Protein AF-A0A662A5E4-F1 (afdb_monomer)

Sequence (132 aa):
MEDFFKKFIYTGVGWISVTTEKFKKTIDGFISDGKISEPEGKKIVDDFLKNTETKKDEIETQFGSVVDKIIKSFSFATTTEVEALEKKIAELEAIVAKKEVEKKTVTTTKTTATTKPKTAAKPKTTKKTTKK

Mean predicted aligned error: 17.81 Å

Radius of gyration: 37.42 Å; Cα contacts (8 Å, |Δi|>4): 13; chains: 1; bounding box: 59×56×101 Å

pLDDT: mean 71.14, std 22.15, range [26.25, 93.88]

Foldseek 3Di:
DVVVVVVCCVVVVVVVVVVLVVLLVVLVVCCVVVVAPPVRSVVVNVVVVVVCVVCVVVCVVVVVVVVVVVCVVPVDQDPVNVVVVVVVVVVVVVVVVVVVVVVPPPDDDDDDDDDDDDDDDDDDDDDDDDDD

Solvent-accessible surface area (backbone atoms only — not comparable to full-atom values): 8188 Å² total; per-residue (Å²): 111,66,67,57,52,51,49,46,52,66,57,46,54,57,57,53,53,52,50,55,53,51,49,52,53,49,44,54,47,34,34,75,71,66,79,36,53,67,72,55,43,52,47,54,54,49,49,51,52,52,51,47,59,65,42,42,61,56,46,54,55,52,48,51,55,51,52,51,48,49,48,65,71,45,86,58,76,47,71,69,57,50,53,54,48,51,51,50,49,52,53,50,50,54,50,53,58,55,56,60,61,69,73,72,79,83,83,80,90,88,83,90,82,90,86,87,85,89,81,89,88,82,85,82,87,89,88,80,88,81,91,132

Secondary structure (DSSP, 8-state):
-HHHHHHHHHHHHHHHHHHHHHHHHHHHHHHHTTSS-HHHHHHHHHHHHHHHHHHHHHHHHHHHHHHHHHHHHTT---HHHHHHHHHHHHHHHHHHHHHHHGGGSS-S------------------------

Structure (mmCIF, N/CA/C/O backbone):
data_AF-A0A662A5E4-F1
#
_entry.id   AF-A0A662A5E4-F1
#
loop_
_atom_site.group_PDB
_atom_site.id
_atom_site.type_symbol
_atom_site.label_atom_id
_atom_site.label_alt_id
_atom_site.label_comp_id
_atom_site.label_asym_id
_atom_site.label_entity_id
_atom_site.label_seq_id
_atom_site.pdbx_PDB_ins_code
_atom_site.Cartn_x
_atom_site.Cartn_y
_atom_site.Cartn_z
_atom_site.occupancy
_atom_site.B_iso_or_equiv
_atom_site.auth_seq_id
_atom_site.auth_comp_id
_atom_site.auth_asym_id
_atom_site.auth_atom_id
_atom_site.pdbx_PDB_model_num
ATOM 1 N N . MET A 1 1 ? 4.971 -8.136 -19.086 1.00 61.44 1 MET A N 1
ATOM 2 C CA . MET A 1 1 ? 5.001 -8.349 -17.617 1.00 61.44 1 MET A CA 1
ATOM 3 C C . MET A 1 1 ? 3.992 -7.466 -16.894 1.00 61.44 1 MET A C 1
ATOM 5 O O . MET A 1 1 ? 3.311 -7.972 -16.011 1.00 61.44 1 MET A O 1
ATOM 9 N N . GLU A 1 2 ? 3.829 -6.196 -17.285 1.00 69.75 2 GLU A N 1
ATOM 10 C CA . GLU A 1 2 ? 2.830 -5.300 -16.680 1.00 69.75 2 GLU A CA 1
ATOM 11 C C . GLU A 1 2 ? 1.409 -5.871 -16.642 1.00 69.75 2 GLU A C 1
ATOM 13 O O . GLU A 1 2 ? 0.734 -5.725 -15.632 1.00 69.75 2 GLU A O 1
ATOM 18 N N . ASP A 1 3 ? 0.963 -6.573 -17.687 1.00 79.38 3 ASP A N 1
ATOM 19 C CA . ASP A 1 3 ? -0.383 -7.164 -17.707 1.00 79.38 3 ASP A CA 1
ATOM 20 C C . ASP A 1 3 ? -0.587 -8.255 -16.651 1.00 79.38 3 ASP A C 1
ATOM 22 O O . ASP A 1 3 ? -1.694 -8.416 -16.143 1.00 79.38 3 ASP A O 1
ATOM 26 N N . PHE A 1 4 ? 0.468 -8.992 -16.287 1.00 81.62 4 PHE A N 1
ATOM 27 C CA . PHE A 1 4 ? 0.410 -9.981 -15.208 1.00 81.62 4 PHE A CA 1
ATOM 28 C C . PHE A 1 4 ? 0.345 -9.304 -13.842 1.00 81.62 4 PHE A C 1
ATOM 30 O O . PHE A 1 4 ? -0.458 -9.715 -13.012 1.00 81.62 4 PHE A O 1
ATOM 37 N N . PHE A 1 5 ? 1.128 -8.242 -13.628 1.00 80.00 5 PHE A N 1
ATOM 38 C CA . PHE A 1 5 ? 1.061 -7.457 -12.396 1.00 80.00 5 PHE A CA 1
ATOM 39 C C . PHE A 1 5 ? -0.299 -6.765 -12.255 1.00 80.00 5 PHE A C 1
ATOM 41 O O . PHE A 1 5 ? -0.953 -6.911 -11.228 1.00 80.00 5 PHE A O 1
ATOM 48 N N . LYS A 1 6 ? -0.796 -6.112 -13.315 1.00 82.12 6 LYS A N 1
ATOM 49 C CA . LYS A 1 6 ? -2.136 -5.505 -13.353 1.00 82.12 6 LYS A CA 1
ATOM 50 C C . LYS A 1 6 ? -3.212 -6.548 -13.043 1.00 82.12 6 LYS A C 1
ATOM 52 O O . LYS A 1 6 ? -4.022 -6.326 -12.150 1.00 82.12 6 LYS A O 1
ATOM 57 N N . LYS A 1 7 ? -3.188 -7.719 -13.694 1.00 83.81 7 LYS A N 1
ATOM 58 C CA . LYS A 1 7 ? -4.124 -8.822 -13.397 1.00 83.81 7 LYS A CA 1
ATOM 59 C C . LYS A 1 7 ? -3.998 -9.339 -11.966 1.00 83.81 7 LYS A C 1
ATOM 61 O O . LYS A 1 7 ? -5.020 -9.632 -11.352 1.00 83.81 7 LYS A O 1
ATOM 66 N N . PHE A 1 8 ? -2.785 -9.436 -11.428 1.00 85.44 8 PHE A N 1
ATOM 67 C CA . PHE A 1 8 ? -2.553 -9.872 -10.054 1.00 85.44 8 PHE A CA 1
ATOM 68 C C . PHE A 1 8 ? -3.128 -8.877 -9.046 1.00 85.44 8 PHE A C 1
ATOM 70 O O . PHE A 1 8 ? -3.851 -9.292 -8.150 1.00 85.44 8 PHE A O 1
ATOM 77 N N . ILE A 1 9 ? -2.900 -7.573 -9.230 1.00 84.62 9 ILE A N 1
ATOM 78 C CA . ILE A 1 9 ? -3.492 -6.532 -8.381 1.00 84.62 9 ILE A CA 1
ATOM 79 C C . ILE A 1 9 ? -5.021 -6.543 -8.501 1.00 84.62 9 ILE A C 1
ATOM 81 O O . ILE A 1 9 ? -5.702 -6.618 -7.483 1.00 84.62 9 ILE A O 1
ATOM 85 N N . TYR A 1 10 ? -5.578 -6.570 -9.718 1.00 82.88 10 TYR A N 1
ATOM 86 C CA . TYR A 1 10 ? -7.033 -6.641 -9.924 1.00 82.88 10 TYR A CA 1
ATOM 87 C C . TYR A 1 10 ? -7.670 -7.880 -9.278 1.00 82.88 10 TYR A C 1
ATOM 89 O O . TYR A 1 10 ? -8.762 -7.791 -8.723 1.00 82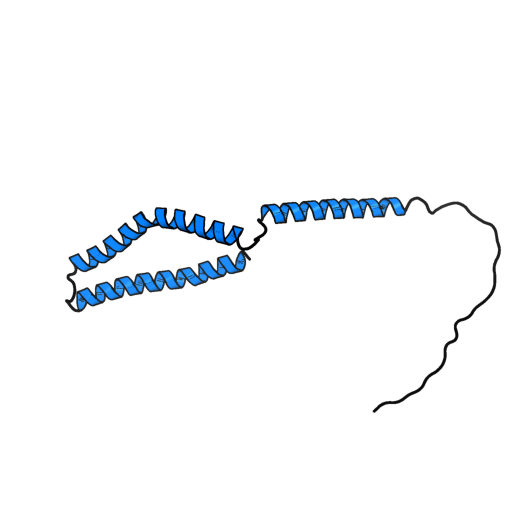.88 10 TYR A O 1
ATOM 97 N N . THR A 1 11 ? -6.980 -9.022 -9.307 1.00 84.50 11 THR A N 1
ATOM 98 C CA . THR A 1 11 ? -7.445 -10.261 -8.662 1.00 84.50 11 THR A CA 1
ATOM 99 C C . THR A 1 11 ? -7.241 -10.216 -7.141 1.00 84.50 11 THR A C 1
ATOM 101 O O . THR A 1 11 ? -8.078 -10.705 -6.385 1.00 84.50 11 THR A O 1
ATOM 104 N N . GLY A 1 12 ? -6.155 -9.596 -6.672 1.00 81.75 12 GLY A N 1
ATOM 105 C CA . GLY A 1 12 ? -5.779 -9.514 -5.261 1.00 81.75 12 GLY A CA 1
ATOM 106 C C . GLY A 1 12 ? -6.639 -8.548 -4.447 1.00 81.75 12 GLY A C 1
ATOM 107 O O . GLY A 1 12 ? -6.962 -8.840 -3.297 1.00 81.75 12 GLY A O 1
ATOM 108 N N . VAL A 1 13 ? -7.086 -7.439 -5.045 1.00 82.38 13 VAL A N 1
ATOM 109 C CA . VAL A 1 13 ? -7.969 -6.463 -4.377 1.00 82.38 13 VAL A CA 1
ATOM 110 C C . VAL A 1 13 ? -9.289 -7.108 -3.937 1.00 82.38 13 VAL A C 1
ATOM 112 O O . VAL A 1 13 ? -9.790 -6.805 -2.853 1.00 82.38 13 VAL A O 1
ATOM 115 N N . GLY A 1 14 ? -9.814 -8.065 -4.712 1.00 79.88 14 GLY A N 1
ATOM 116 C CA . GLY A 1 14 ? -11.018 -8.812 -4.339 1.00 79.88 14 GLY A CA 1
ATOM 117 C C . GLY A 1 14 ? -10.849 -9.627 -3.051 1.00 79.88 14 GLY A C 1
ATOM 118 O O . GLY A 1 14 ? -11.743 -9.652 -2.208 1.00 79.88 14 GLY A O 1
ATOM 119 N N . TRP A 1 15 ? -9.681 -10.240 -2.847 1.00 84.00 15 TRP A N 1
ATOM 120 C CA . TRP A 1 15 ? -9.398 -11.041 -1.651 1.00 84.00 15 TRP A CA 1
ATOM 121 C C . TRP A 1 15 ? -9.224 -10.185 -0.386 1.00 84.00 15 TRP A C 1
ATOM 123 O O . TRP A 1 15 ? -9.686 -10.561 0.696 1.00 84.00 15 TRP A O 1
ATOM 133 N N . ILE A 1 16 ? -8.618 -9.001 -0.523 1.00 84.56 16 ILE A N 1
ATOM 134 C CA . ILE A 1 16 ? -8.442 -8.052 0.587 1.00 84.56 16 ILE A CA 1
ATOM 135 C C . ILE A 1 16 ? -9.805 -7.551 1.075 1.00 84.56 16 ILE A C 1
ATOM 137 O O . ILE A 1 16 ? -10.078 -7.590 2.274 1.00 84.56 16 ILE A O 1
ATOM 141 N N . SER A 1 17 ? -10.691 -7.159 0.153 1.00 80.56 17 SER A N 1
ATOM 142 C CA . SER A 1 17 ? -12.031 -6.671 0.500 1.00 80.56 17 SER A CA 1
ATOM 143 C C . SER A 1 17 ? -12.847 -7.724 1.257 1.00 80.56 17 SER A C 1
ATOM 145 O O . SER A 1 17 ? -13.421 -7.410 2.300 1.00 80.56 17 SER A O 1
ATOM 147 N N . VAL A 1 18 ? -12.823 -8.983 0.800 1.00 85.06 18 VAL A N 1
ATOM 148 C CA . VAL A 1 18 ? -13.492 -10.103 1.486 1.00 85.06 18 VAL A CA 1
ATOM 149 C C . VAL A 1 18 ? -12.932 -10.312 2.893 1.00 85.06 18 VAL A C 1
ATOM 151 O O . VAL A 1 18 ? -13.687 -10.611 3.818 1.00 85.06 18 VAL A O 1
ATOM 154 N N . THR A 1 19 ? -11.624 -10.138 3.083 1.00 88.12 19 THR A N 1
ATOM 155 C CA . THR A 1 19 ? -10.976 -10.303 4.390 1.00 88.12 19 THR A CA 1
ATOM 156 C C . THR A 1 19 ? -11.404 -9.213 5.3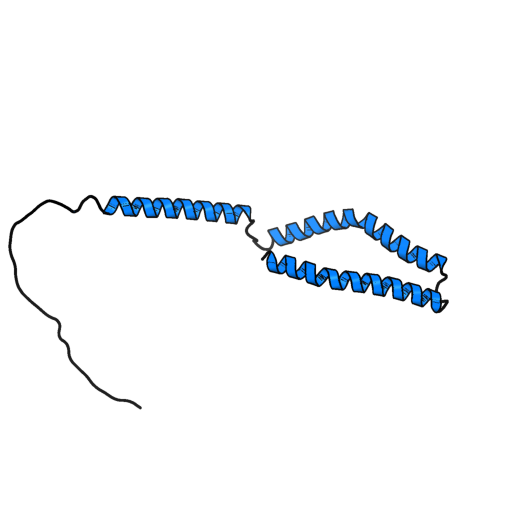69 1.00 88.12 19 THR A C 1
ATOM 158 O O . THR A 1 19 ? -11.772 -9.527 6.500 1.00 88.12 19 THR A O 1
ATOM 161 N N . THR A 1 20 ? -11.434 -7.945 4.946 1.00 85.38 20 THR A N 1
ATOM 162 C CA . THR A 1 20 ? -11.905 -6.834 5.791 1.00 85.38 20 THR A CA 1
ATOM 163 C C . THR A 1 20 ? -13.378 -6.992 6.167 1.00 85.38 20 THR A C 1
ATOM 165 O O . THR A 1 20 ? -13.758 -6.770 7.317 1.00 85.38 20 THR A O 1
ATOM 168 N N . GLU A 1 21 ? -14.210 -7.417 5.218 1.00 86.00 21 GLU A N 1
ATOM 169 C CA . GLU A 1 21 ? -15.637 -7.636 5.447 1.00 86.00 21 GLU A CA 1
ATOM 170 C C . GLU A 1 21 ? -15.880 -8.823 6.392 1.00 86.00 21 GLU A C 1
ATOM 172 O O . GLU A 1 21 ? -16.647 -8.713 7.350 1.00 86.00 21 GLU A O 1
ATOM 177 N N . LYS A 1 22 ? -15.154 -9.935 6.205 1.00 91.94 22 LYS A N 1
ATOM 178 C CA . LYS A 1 22 ? -15.150 -11.074 7.138 1.00 91.94 22 LYS A CA 1
ATOM 179 C C . LYS A 1 22 ? -14.667 -10.678 8.529 1.00 91.94 22 LYS A C 1
ATOM 181 O O . LYS A 1 22 ? -15.247 -11.138 9.509 1.00 91.94 22 LYS A O 1
ATOM 186 N N . PHE A 1 23 ? -13.638 -9.841 8.624 1.00 90.69 23 PHE A N 1
ATOM 187 C CA . PHE A 1 23 ? -13.095 -9.377 9.896 1.00 90.69 23 PHE A CA 1
ATOM 188 C C . PHE A 1 23 ? -14.135 -8.579 10.686 1.00 90.69 23 PHE A C 1
ATOM 190 O O . PHE A 1 23 ? -14.457 -8.962 11.809 1.00 90.69 23 PHE A O 1
ATOM 197 N N . LYS A 1 24 ? -14.744 -7.551 10.073 1.00 89.44 24 LYS A N 1
ATOM 198 C CA . LYS A 1 24 ? -15.828 -6.784 10.712 1.00 89.44 24 LYS A CA 1
ATOM 199 C C . LYS A 1 24 ? -16.975 -7.688 11.148 1.00 89.44 24 LYS A C 1
ATOM 201 O O . LYS A 1 24 ? -17.367 -7.662 12.306 1.00 89.44 24 LYS A O 1
ATOM 206 N N . LYS A 1 25 ? -17.426 -8.575 10.259 1.00 92.31 25 LYS A N 1
ATOM 207 C CA . LYS A 1 25 ? -18.529 -9.505 10.535 1.00 92.31 25 LYS A CA 1
ATOM 208 C C . LYS A 1 25 ? -18.222 -10.489 11.670 1.00 92.31 25 LYS A C 1
ATOM 210 O O . LYS A 1 25 ? -19.133 -10.918 12.368 1.00 92.31 25 LYS A O 1
ATOM 215 N N . THR A 1 26 ? -16.953 -10.847 11.858 1.00 93.25 26 THR A N 1
ATOM 216 C CA . THR A 1 26 ? -16.509 -11.698 12.974 1.00 93.25 26 THR A CA 1
ATOM 217 C C . THR A 1 26 ? -16.561 -10.938 14.296 1.00 93.25 26 THR A C 1
ATOM 219 O O . THR A 1 26 ? -17.059 -11.476 15.281 1.00 93.25 26 THR A O 1
ATOM 222 N N . ILE A 1 27 ? -16.108 -9.679 14.311 1.00 93.25 27 ILE A N 1
ATOM 223 C CA . ILE A 1 27 ? -16.206 -8.810 15.492 1.00 93.25 27 ILE A CA 1
ATOM 224 C C . ILE A 1 27 ? -17.674 -8.547 15.848 1.00 93.25 27 ILE A C 1
ATOM 226 O O . ILE A 1 27 ? -18.054 -8.734 16.999 1.00 93.25 27 ILE A O 1
ATOM 230 N N . ASP A 1 28 ? -18.516 -8.220 14.867 1.00 91.50 28 ASP A N 1
ATOM 231 C CA . ASP A 1 28 ? -19.959 -8.030 15.070 1.00 91.50 28 ASP A CA 1
ATOM 232 C C . ASP A 1 28 ? -20.641 -9.308 15.587 1.00 91.50 28 ASP A C 1
ATOM 234 O O . ASP A 1 28 ? -21.538 -9.256 16.433 1.00 91.50 28 ASP A O 1
ATOM 238 N N . GLY A 1 29 ? -20.178 -10.475 15.126 1.00 93.25 29 GLY A N 1
ATOM 239 C CA . GLY A 1 29 ? -20.594 -11.773 15.651 1.00 93.25 29 GLY A CA 1
ATOM 240 C C . GLY A 1 29 ? -20.214 -11.958 17.121 1.00 93.25 29 GLY A C 1
ATOM 241 O O . GLY A 1 29 ? -21.038 -12.401 17.912 1.00 93.25 29 GLY A O 1
ATOM 242 N N . PHE A 1 30 ? -19.006 -11.560 17.526 1.00 93.56 30 PHE A N 1
ATOM 243 C CA . PHE A 1 30 ? -18.586 -11.617 18.932 1.00 93.56 30 PHE A CA 1
ATOM 244 C C . PHE A 1 30 ? -19.351 -10.64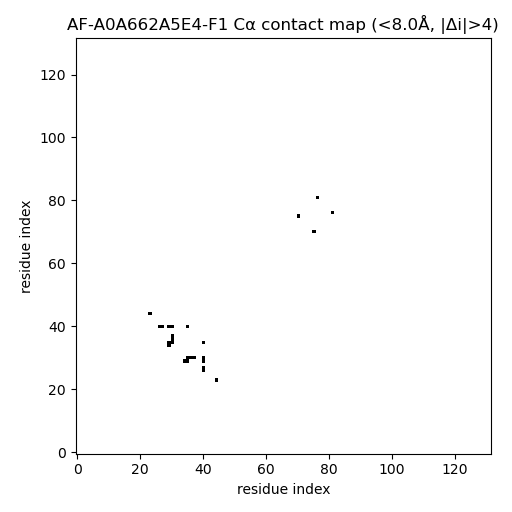3 19.830 1.00 93.56 30 PHE A C 1
ATOM 246 O O . PHE A 1 30 ? -19.583 -10.968 20.996 1.00 93.56 30 PHE A O 1
ATOM 253 N N . ILE A 1 31 ? -19.777 -9.498 19.292 1.00 92.25 31 ILE A N 1
ATOM 254 C CA . ILE A 1 31 ? -20.682 -8.576 19.986 1.00 92.25 31 ILE A CA 1
ATOM 255 C C . ILE A 1 31 ? -22.052 -9.233 20.192 1.00 92.25 31 ILE A C 1
ATOM 257 O O . ILE A 1 31 ? -22.566 -9.255 21.307 1.00 92.25 31 ILE A O 1
ATOM 261 N N . SER A 1 32 ? -22.622 -9.815 19.132 1.00 91.31 32 SER A N 1
ATOM 262 C CA . SER A 1 32 ? -23.942 -10.467 19.184 1.00 91.31 32 SER A CA 1
ATOM 263 C C . SER A 1 32 ? -23.962 -11.690 20.104 1.00 91.31 32 SER A C 1
ATOM 265 O O . SER A 1 32 ? -24.936 -11.912 20.817 1.00 91.31 32 SER A O 1
ATOM 267 N N . ASP A 1 33 ? -22.868 -12.453 20.130 1.00 93.69 33 ASP A N 1
ATOM 268 C CA . ASP A 1 33 ? -22.668 -13.593 21.030 1.00 93.69 33 ASP A CA 1
ATOM 269 C C . ASP A 1 33 ? -22.462 -13.166 22.502 1.00 93.69 33 ASP A C 1
ATOM 271 O O . ASP A 1 33 ? -22.328 -14.023 23.376 1.00 93.69 33 ASP A O 1
ATOM 275 N N . GLY A 1 34 ? -22.366 -11.861 22.788 1.00 89.38 34 GLY A N 1
ATOM 276 C CA . GLY A 1 34 ? -22.095 -11.319 24.123 1.00 89.38 34 GLY A CA 1
ATOM 277 C C . GLY A 1 34 ? -20.671 -11.571 24.629 1.00 89.38 34 GLY A C 1
ATOM 278 O O . GLY A 1 34 ? -20.397 -11.369 25.810 1.00 89.38 34 GLY A O 1
ATOM 279 N N . LYS A 1 35 ? -19.754 -12.017 23.758 1.00 90.06 35 LYS A N 1
ATOM 280 C CA . LYS A 1 35 ? -18.342 -12.270 24.101 1.00 90.06 35 LYS A CA 1
ATOM 281 C C . LYS A 1 35 ? -17.539 -10.981 24.240 1.00 90.06 35 LYS A C 1
ATOM 283 O O . LYS A 1 35 ? -16.527 -10.973 24.931 1.00 90.06 35 LYS A O 1
ATOM 288 N N . ILE A 1 36 ? -17.963 -9.926 23.549 1.00 90.94 36 ILE A N 1
ATOM 289 C CA . ILE A 1 36 ? -17.345 -8.599 23.549 1.00 90.94 36 ILE A CA 1
ATOM 290 C C . ILE A 1 36 ? -18.475 -7.569 23.623 1.00 90.94 36 ILE A C 1
ATOM 292 O O . ILE A 1 36 ? -19.550 -7.789 23.072 1.00 90.94 36 ILE A O 1
ATOM 296 N N . SER A 1 37 ? -18.262 -6.440 24.297 1.00 90.19 37 SER A N 1
ATOM 297 C CA . SER A 1 37 ? -19.263 -5.364 24.303 1.00 90.19 37 SER A CA 1
ATOM 298 C C . SER A 1 37 ? -19.226 -4.538 23.004 1.00 90.19 37 SER A C 1
ATOM 300 O O . SER A 1 37 ? -18.171 -4.381 22.390 1.00 90.19 37 SER A O 1
ATOM 302 N N . GLU A 1 38 ? -20.355 -3.948 22.591 1.00 89.81 38 GLU A N 1
ATOM 303 C CA . GLU A 1 38 ? -20.412 -3.012 21.448 1.00 89.81 38 GLU A CA 1
ATOM 304 C C . GLU A 1 38 ? -19.295 -1.946 21.422 1.00 89.81 38 GLU A C 1
ATOM 306 O O . GLU A 1 38 ? -18.649 -1.788 20.378 1.00 89.81 38 GLU A O 1
ATOM 311 N N . PRO A 1 39 ? -19.024 -1.207 22.521 1.00 92.06 39 PRO A N 1
ATOM 312 C CA . PRO A 1 39 ? -17.978 -0.187 22.510 1.00 92.06 39 PRO A CA 1
ATOM 313 C C . PRO A 1 39 ? -16.581 -0.786 22.330 1.00 92.06 39 PRO A C 1
ATOM 315 O O . PRO A 1 39 ? -15.720 -0.165 21.713 1.00 92.06 39 PRO A O 1
ATOM 318 N N . GLU A 1 40 ? -16.353 -1.993 22.834 1.00 90.25 40 GLU A N 1
ATOM 319 C CA . GLU A 1 40 ? -15.067 -2.678 22.770 1.00 90.25 40 GLU A CA 1
ATOM 320 C C . GLU A 1 40 ? -14.806 -3.252 21.370 1.00 90.25 40 GLU A C 1
ATOM 322 O O . GLU A 1 40 ? -13.721 -3.070 20.823 1.00 90.25 40 GLU A O 1
ATOM 327 N N . GLY A 1 41 ? -15.828 -3.818 20.720 1.00 90.56 41 GLY A N 1
ATOM 328 C CA . GLY A 1 41 ? -15.737 -4.261 19.328 1.00 90.56 41 GLY A CA 1
ATOM 329 C C . GLY A 1 41 ? -15.494 -3.107 18.349 1.00 90.56 41 GLY A C 1
ATOM 330 O O . GLY A 1 41 ? -14.622 -3.211 17.483 1.00 90.56 41 GLY A O 1
ATOM 331 N N . LYS A 1 42 ? -16.174 -1.962 18.531 1.00 90.62 42 LYS A N 1
ATOM 332 C CA . LYS A 1 42 ? -15.870 -0.740 17.760 1.00 90.62 42 LYS A CA 1
ATOM 333 C C . LYS A 1 42 ? -14.429 -0.287 17.957 1.00 90.62 42 LYS A C 1
ATOM 335 O O . LYS A 1 42 ? -13.759 0.041 16.982 1.00 90.62 42 LYS A O 1
ATOM 340 N N . LYS A 1 43 ? -13.940 -0.319 19.197 1.00 93.88 43 LYS A N 1
ATOM 341 C CA . LYS A 1 43 ? -12.569 0.074 19.526 1.00 93.88 43 LYS A CA 1
ATOM 342 C C . LYS A 1 43 ? -11.533 -0.823 18.847 1.00 93.88 43 LYS A C 1
ATOM 344 O O . LYS A 1 43 ? -10.563 -0.305 18.317 1.00 93.88 43 LYS A O 1
ATOM 349 N N . ILE A 1 44 ? -11.772 -2.135 18.773 1.00 93.25 44 ILE A N 1
ATOM 350 C CA . ILE A 1 44 ? -10.893 -3.080 18.058 1.00 93.25 44 ILE A CA 1
ATOM 351 C C . ILE A 1 44 ? -10.806 -2.741 16.565 1.00 93.25 44 ILE A C 1
ATOM 353 O O . ILE A 1 44 ? -9.717 -2.740 15.991 1.00 93.25 44 ILE A O 1
ATOM 357 N N . VAL A 1 45 ? -11.942 -2.451 15.924 1.00 90.69 45 VAL A N 1
ATOM 358 C CA . VAL A 1 45 ? -11.969 -2.075 14.501 1.00 90.69 45 VAL A CA 1
ATOM 359 C C . VAL A 1 45 ? -11.260 -0.739 14.277 1.00 90.69 45 VAL A C 1
ATOM 361 O O . VAL A 1 45 ? -10.455 -0.628 13.352 1.00 90.69 45 VAL A O 1
ATOM 364 N N . ASP A 1 46 ? -11.518 0.252 15.128 1.00 91.06 46 ASP A N 1
ATOM 365 C CA . ASP A 1 46 ? -10.881 1.568 15.047 1.00 91.06 46 ASP A CA 1
ATOM 366 C C . ASP A 1 46 ? -9.370 1.492 15.293 1.00 91.06 46 ASP A C 1
ATOM 368 O O . ASP A 1 46 ? -8.596 2.106 14.558 1.00 91.06 46 ASP A O 1
ATOM 372 N N . ASP A 1 47 ? -8.931 0.708 16.278 1.00 91.38 47 ASP A N 1
ATOM 373 C CA . ASP A 1 47 ? -7.514 0.492 16.561 1.00 91.38 47 ASP A CA 1
ATOM 374 C C . ASP A 1 47 ? -6.836 -0.243 15.404 1.00 91.38 47 ASP A C 1
ATOM 376 O O . ASP A 1 47 ? -5.707 0.089 15.050 1.00 91.38 47 ASP A O 1
ATOM 380 N N . PHE A 1 48 ? -7.508 -1.201 14.760 1.00 89.81 48 PHE A N 1
ATOM 381 C CA . PHE A 1 48 ? -6.979 -1.852 13.561 1.00 89.81 48 PHE A CA 1
ATOM 382 C C . PHE A 1 48 ? -6.792 -0.856 12.408 1.00 89.81 48 PHE A C 1
ATOM 384 O O . PHE A 1 48 ? -5.737 -0.848 11.770 1.00 89.81 48 PHE A O 1
ATOM 391 N N . LEU A 1 49 ? -7.774 0.017 12.163 1.00 87.44 49 LEU A N 1
ATOM 392 C CA . LEU A 1 49 ? -7.690 1.049 11.125 1.00 87.44 49 LEU A CA 1
ATOM 393 C C . LE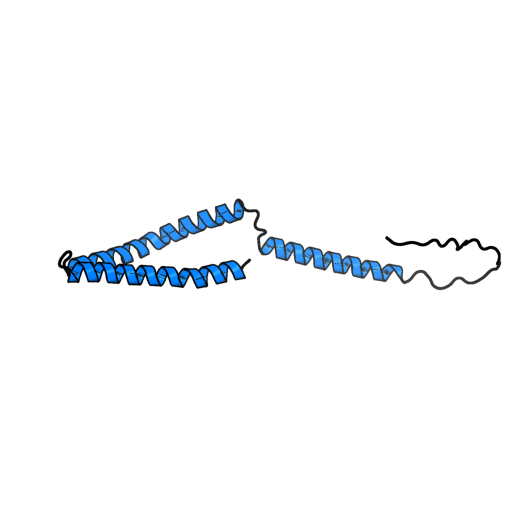U A 1 49 ? -6.577 2.061 11.420 1.00 87.44 49 LEU A C 1
ATOM 395 O O . LEU A 1 49 ? -5.732 2.301 10.560 1.00 87.44 49 LEU A O 1
ATOM 399 N N . LYS A 1 50 ? -6.508 2.583 12.650 1.00 89.81 50 LYS A N 1
ATOM 400 C CA . LYS A 1 50 ? -5.463 3.529 13.071 1.00 89.81 50 LYS A CA 1
ATOM 401 C C . LYS A 1 50 ? -4.065 2.927 13.027 1.00 89.81 50 LYS A C 1
ATOM 403 O O . LYS A 1 50 ? -3.139 3.578 12.546 1.00 89.81 50 LYS A O 1
ATOM 408 N N . ASN A 1 51 ? -3.901 1.694 13.512 1.00 88.75 51 ASN A N 1
ATOM 409 C CA . ASN A 1 51 ? -2.623 0.986 13.434 1.00 88.75 51 ASN A CA 1
ATOM 410 C C . ASN A 1 51 ? -2.225 0.723 11.981 1.00 88.75 51 ASN A C 1
ATOM 412 O O . ASN A 1 51 ? -1.045 0.780 11.658 1.00 88.75 51 ASN A O 1
ATOM 416 N N . THR A 1 52 ? -3.189 0.456 11.097 1.00 88.12 52 THR A N 1
ATOM 417 C CA . THR A 1 52 ? -2.917 0.284 9.666 1.00 88.12 52 THR A CA 1
ATOM 418 C C . THR A 1 52 ? -2.468 1.594 9.026 1.00 88.12 52 THR A C 1
ATOM 420 O O . THR A 1 52 ? -1.490 1.579 8.290 1.00 88.12 52 THR A O 1
ATOM 423 N N . GLU A 1 53 ? -3.116 2.725 9.326 1.00 84.25 53 GLU A N 1
ATOM 424 C CA . GLU A 1 53 ? -2.692 4.041 8.825 1.00 84.25 53 GLU A CA 1
ATOM 425 C C . GLU A 1 53 ? -1.290 4.419 9.306 1.00 84.25 53 GLU A C 1
ATOM 427 O O . GLU A 1 53 ? -0.453 4.806 8.498 1.00 84.25 53 GLU A O 1
ATOM 432 N N . THR A 1 54 ? -0.992 4.246 10.595 1.00 86.94 54 THR A N 1
ATOM 433 C CA . THR A 1 54 ? 0.350 4.542 11.134 1.00 86.94 54 THR A CA 1
ATOM 434 C C . THR A 1 54 ? 1.418 3.599 10.594 1.00 86.94 54 THR A C 1
ATOM 436 O O . THR A 1 54 ? 2.539 4.023 10.326 1.00 86.94 54 THR A O 1
ATOM 439 N N . LYS A 1 55 ? 1.086 2.320 10.394 1.00 86.75 55 LYS A N 1
ATOM 440 C CA . LYS A 1 55 ? 2.005 1.352 9.787 1.00 86.75 55 LYS A CA 1
ATOM 441 C C . LYS A 1 55 ? 2.089 1.474 8.277 1.00 86.75 55 LYS A C 1
ATOM 443 O O . LYS A 1 55 ? 2.994 0.884 7.704 1.00 86.75 55 LYS A O 1
ATOM 448 N N . LYS A 1 56 ? 1.197 2.219 7.623 1.00 86.94 56 LYS A N 1
ATOM 449 C CA . LYS A 1 56 ? 1.204 2.381 6.169 1.00 86.94 56 LYS A CA 1
ATOM 450 C C . LYS A 1 56 ? 2.536 2.950 5.693 1.00 86.94 56 LYS A C 1
ATOM 452 O O . LYS A 1 56 ? 3.128 2.360 4.801 1.00 86.94 56 LYS A O 1
ATOM 457 N N . ASP A 1 57 ? 3.030 4.015 6.320 1.00 85.81 57 ASP A N 1
ATOM 458 C CA . ASP A 1 57 ? 4.295 4.657 5.928 1.00 85.81 57 ASP A CA 1
ATOM 459 C C . ASP A 1 57 ? 5.506 3.734 6.157 1.00 85.81 57 ASP A C 1
ATOM 461 O O . ASP A 1 57 ? 6.430 3.657 5.340 1.00 85.81 57 ASP A O 1
ATOM 465 N N . GLU A 1 58 ? 5.486 2.974 7.255 1.00 86.06 58 GLU A N 1
ATOM 466 C CA . GLU A 1 58 ? 6.514 1.980 7.573 1.00 86.06 58 GLU A CA 1
ATOM 467 C C . GLU A 1 58 ? 6.486 0.814 6.570 1.00 86.06 58 GLU A C 1
ATOM 469 O O . GLU A 1 58 ? 7.529 0.397 6.061 1.00 86.06 58 GLU A O 1
ATOM 474 N N . ILE A 1 59 ? 5.286 0.338 6.225 1.00 86.06 59 ILE A N 1
ATOM 475 C CA . ILE A 1 59 ? 5.057 -0.678 5.198 1.00 86.06 59 ILE A CA 1
ATOM 476 C C . ILE A 1 59 ? 5.503 -0.150 3.841 1.00 86.06 59 ILE A C 1
ATOM 478 O O . ILE A 1 59 ? 6.198 -0.871 3.150 1.00 86.06 59 ILE A O 1
ATOM 482 N N . GLU A 1 60 ? 5.168 1.077 3.451 1.00 86.12 60 GLU A N 1
ATOM 483 C CA . GLU A 1 60 ? 5.536 1.656 2.154 1.00 86.12 60 GLU A CA 1
ATOM 484 C C . GLU A 1 60 ? 7.064 1.740 2.007 1.00 86.12 60 GLU A C 1
ATOM 486 O O . GLU A 1 60 ? 7.624 1.316 0.993 1.00 86.12 60 GLU A O 1
ATOM 491 N N . THR A 1 61 ? 7.756 2.140 3.078 1.00 88.31 61 THR A N 1
ATOM 492 C CA . THR A 1 61 ? 9.225 2.173 3.137 1.00 88.31 61 THR A CA 1
ATOM 493 C C . THR A 1 61 ? 9.841 0.772 3.043 1.00 88.31 61 THR A C 1
ATOM 495 O O . THR A 1 61 ? 10.757 0.531 2.248 1.00 88.31 61 THR A O 1
ATOM 498 N N . GLN A 1 62 ? 9.349 -0.186 3.837 1.00 88.31 62 GLN A N 1
ATOM 499 C CA . GLN A 1 62 ? 9.848 -1.565 3.806 1.00 88.31 62 GLN A CA 1
ATOM 500 C C . GLN A 1 62 ? 9.524 -2.259 2.482 1.00 88.31 62 GLN A C 1
ATOM 502 O O . GLN A 1 62 ? 10.362 -2.972 1.931 1.00 88.31 62 GLN A O 1
ATOM 507 N N . PHE A 1 63 ? 8.333 -2.018 1.946 1.00 88.00 63 PHE A N 1
ATOM 508 C CA . PHE A 1 63 ? 7.857 -2.571 0.691 1.00 88.00 63 PHE A CA 1
ATOM 509 C C . PHE A 1 63 ? 8.700 -2.065 -0.475 1.00 88.00 63 PHE A C 1
ATOM 511 O O . PHE A 1 63 ? 9.154 -2.882 -1.272 1.00 88.00 63 PHE A O 1
ATOM 518 N N . GLY A 1 64 ? 9.018 -0.766 -0.519 1.00 86.81 64 GLY A N 1
ATOM 519 C CA . GLY A 1 64 ? 9.962 -0.207 -1.489 1.00 86.81 64 GLY A CA 1
ATOM 520 C C . GLY A 1 64 ? 11.322 -0.909 -1.442 1.00 86.81 64 GLY A C 1
ATOM 521 O O . GLY A 1 64 ? 11.816 -1.369 -2.467 1.00 86.81 64 GLY A O 1
ATOM 522 N N . SER A 1 65 ? 11.887 -1.108 -0.245 1.00 86.00 65 SER A N 1
ATOM 523 C CA . SER A 1 65 ? 13.169 -1.813 -0.086 1.00 86.00 65 SER A CA 1
ATOM 524 C C . SER A 1 65 ? 13.120 -3.276 -0.543 1.00 86.00 65 SER A C 1
ATOM 526 O O . SER A 1 65 ? 14.075 -3.773 -1.145 1.00 86.00 65 SER A O 1
ATOM 528 N N . VAL A 1 66 ? 12.026 -3.989 -0.259 1.00 86.19 66 VAL A N 1
ATOM 529 C CA . VAL A 1 66 ? 11.848 -5.383 -0.691 1.00 86.19 66 VAL A CA 1
ATOM 530 C C . VAL A 1 66 ? 11.695 -5.459 -2.206 1.00 86.19 66 VAL A C 1
ATOM 532 O O . VAL A 1 66 ? 12.365 -6.276 -2.835 1.00 86.19 66 VAL A O 1
ATOM 535 N N . VAL A 1 67 ? 10.872 -4.594 -2.797 1.00 84.75 67 VAL A N 1
ATOM 536 C CA . VAL A 1 67 ? 10.683 -4.524 -4.249 1.00 84.75 67 VAL A CA 1
ATOM 537 C C . VAL A 1 67 ? 12.006 -4.195 -4.941 1.00 84.75 67 VAL A C 1
ATOM 539 O O . VAL A 1 67 ? 12.400 -4.921 -5.850 1.00 84.75 67 VAL A O 1
ATOM 542 N N . ASP A 1 68 ? 12.760 -3.212 -4.447 1.00 82.12 68 ASP A N 1
ATOM 543 C CA . ASP A 1 68 ? 14.091 -2.876 -4.964 1.00 82.12 68 ASP A CA 1
ATOM 544 C C . ASP A 1 68 ? 15.071 -4.049 -4.874 1.00 82.12 68 ASP A C 1
ATOM 546 O O . ASP A 1 68 ? 15.840 -4.299 -5.803 1.00 82.12 68 ASP A O 1
ATOM 550 N N . LYS A 1 69 ? 15.065 -4.798 -3.763 1.00 84.00 69 LYS A N 1
ATOM 551 C CA . LYS A 1 69 ? 15.898 -6.001 -3.618 1.00 84.00 69 LYS A CA 1
ATOM 552 C C . LYS A 1 69 ? 15.504 -7.077 -4.617 1.00 84.00 69 LYS A C 1
ATOM 554 O O . LYS A 1 69 ? 16.393 -7.720 -5.168 1.00 84.00 69 LYS A O 1
ATOM 559 N N . ILE A 1 70 ? 14.212 -7.274 -4.862 1.00 81.69 70 ILE A N 1
ATOM 560 C CA . ILE A 1 70 ? 13.722 -8.242 -5.847 1.00 81.69 70 ILE A CA 1
ATOM 561 C C . ILE A 1 70 ? 14.140 -7.812 -7.257 1.00 81.69 70 ILE A C 1
ATOM 563 O O . ILE A 1 70 ? 14.698 -8.634 -7.975 1.00 81.69 70 ILE A O 1
ATOM 567 N N . ILE A 1 71 ? 13.962 -6.537 -7.618 1.00 77.25 71 ILE A N 1
ATOM 568 C CA . ILE A 1 71 ? 14.367 -5.970 -8.919 1.00 77.25 71 ILE A CA 1
ATOM 569 C C . ILE A 1 71 ? 15.889 -6.011 -9.115 1.00 77.25 71 ILE A C 1
ATOM 571 O O . ILE A 1 71 ? 16.362 -6.135 -10.237 1.00 77.25 71 ILE A O 1
ATOM 575 N N . LYS A 1 72 ? 16.683 -5.912 -8.044 1.00 75.00 72 LYS A N 1
ATOM 576 C CA . LYS A 1 72 ? 18.144 -6.073 -8.122 1.00 75.00 72 LYS A CA 1
ATOM 577 C C . LYS A 1 72 ? 18.577 -7.538 -8.194 1.00 75.00 72 LYS A C 1
ATOM 579 O O . LYS A 1 72 ? 19.581 -7.838 -8.831 1.00 75.00 72 LYS A O 1
ATOM 584 N N . SER A 1 73 ? 17.861 -8.437 -7.515 1.00 73.62 73 SER A N 1
ATOM 585 C CA . SER A 1 73 ? 18.226 -9.860 -7.413 1.00 73.62 73 SER A CA 1
ATOM 586 C C . SER A 1 73 ? 17.775 -10.670 -8.626 1.00 73.62 73 SER A C 1
ATOM 588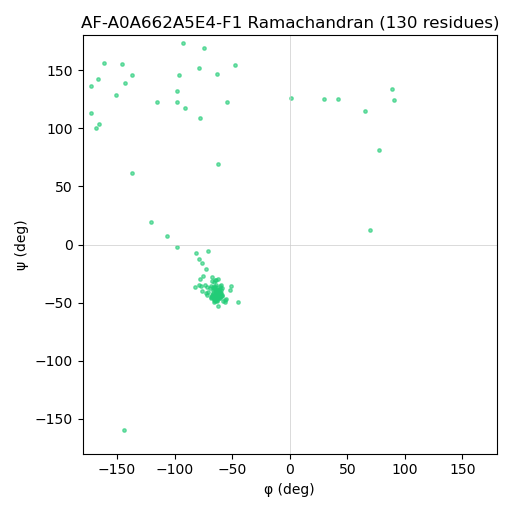 O O . SER A 1 73 ? 18.476 -11.574 -9.068 1.00 73.62 73 SER A O 1
ATOM 590 N N . PHE A 1 74 ? 16.614 -10.343 -9.183 1.00 65.56 74 PHE A N 1
ATOM 591 C CA . PHE A 1 74 ? 16.222 -10.765 -10.517 1.00 65.56 74 PHE A CA 1
ATOM 592 C C . PHE A 1 74 ? 16.694 -9.674 -11.460 1.00 65.56 74 PHE A C 1
ATOM 594 O O . PHE A 1 74 ? 16.205 -8.570 -11.315 1.00 65.56 74 PHE A O 1
ATOM 601 N N . SER A 1 75 ? 17.609 -9.942 -12.398 1.00 61.69 75 SER A N 1
ATOM 602 C CA . SER A 1 75 ? 18.052 -8.971 -13.418 1.00 61.69 75 SER A CA 1
ATOM 603 C C . SER A 1 75 ? 16.900 -8.550 -14.341 1.00 61.69 75 SER A C 1
ATOM 605 O O . SER A 1 75 ? 16.829 -8.937 -15.506 1.00 61.69 75 SER A O 1
ATOM 607 N N . PHE A 1 76 ? 15.950 -7.797 -13.803 1.00 63.75 76 PHE A N 1
ATOM 608 C CA . PHE A 1 76 ? 14.838 -7.232 -14.525 1.00 63.75 76 PHE A CA 1
ATOM 609 C C . PHE A 1 76 ? 15.405 -6.031 -15.267 1.00 63.75 76 PHE A C 1
ATOM 611 O O . PHE A 1 76 ? 15.795 -5.049 -14.638 1.00 63.75 76 PHE A O 1
ATOM 618 N N . ALA A 1 77 ? 15.516 -6.140 -16.592 1.00 62.78 77 ALA A N 1
ATOM 619 C CA . ALA A 1 77 ? 15.915 -5.008 -17.413 1.00 62.78 77 ALA A CA 1
ATOM 620 C C . ALA A 1 77 ? 14.962 -3.853 -17.101 1.00 62.78 77 ALA A C 1
ATOM 622 O O . ALA A 1 77 ? 13.737 -4.004 -17.184 1.00 62.78 77 ALA A O 1
ATOM 623 N N . THR A 1 78 ? 15.524 -2.725 -16.680 1.00 68.19 78 THR A N 1
AT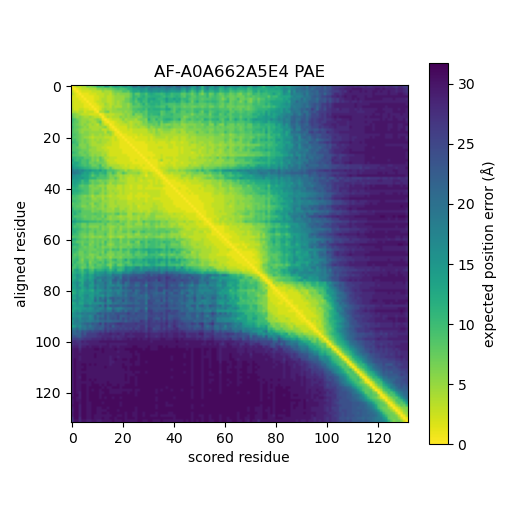OM 624 C CA . THR A 1 78 ? 14.714 -1.532 -16.445 1.00 68.19 78 THR A CA 1
ATOM 625 C C . THR A 1 78 ? 14.102 -1.096 -17.773 1.00 68.19 78 THR A C 1
ATOM 627 O O . THR A 1 78 ? 14.709 -1.273 -18.832 1.00 68.19 78 THR A O 1
ATOM 630 N N . THR A 1 79 ? 12.892 -0.536 -17.751 1.00 67.31 79 THR A N 1
ATOM 631 C CA . THR A 1 79 ? 12.236 -0.012 -18.964 1.00 67.31 79 THR A CA 1
ATOM 632 C C . THR A 1 79 ? 13.155 0.941 -19.728 1.00 67.31 79 THR A C 1
ATOM 634 O O . THR A 1 79 ? 13.234 0.876 -20.949 1.00 67.31 79 THR A O 1
ATOM 637 N N . THR A 1 80 ? 13.961 1.720 -19.010 1.00 67.19 80 THR A N 1
ATOM 638 C CA . THR A 1 80 ? 14.997 2.602 -19.555 1.00 67.19 80 THR A CA 1
ATOM 639 C C . THR A 1 80 ? 16.101 1.867 -20.320 1.00 67.19 80 THR A C 1
ATOM 641 O O . THR A 1 80 ? 16.542 2.335 -21.368 1.00 67.19 80 THR A O 1
ATOM 644 N N . GLU A 1 81 ? 16.575 0.724 -19.819 1.00 67.25 81 GLU A N 1
ATOM 645 C CA . GLU A 1 81 ? 17.578 -0.091 -20.518 1.00 67.25 81 GLU A CA 1
ATOM 646 C C . GLU A 1 81 ? 16.996 -0.742 -21.773 1.00 67.25 81 GLU A C 1
ATOM 648 O O . GLU A 1 81 ? 17.682 -0.810 -22.794 1.00 67.25 81 GLU A O 1
ATOM 653 N N . VAL A 1 82 ? 15.731 -1.170 -21.721 1.00 75.94 82 VAL A N 1
ATOM 654 C CA . VAL A 1 82 ? 15.016 -1.736 -22.874 1.00 75.94 82 VAL A CA 1
ATOM 655 C C . VAL A 1 82 ? 14.812 -0.678 -23.959 1.00 75.94 82 VAL A C 1
ATOM 657 O O . VAL A 1 82 ? 15.176 -0.921 -25.105 1.00 75.94 82 VAL A O 1
ATOM 660 N N . GLU A 1 83 ? 14.345 0.522 -23.612 1.00 75.19 83 GLU A N 1
ATOM 661 C CA . GLU A 1 83 ? 14.190 1.633 -24.563 1.00 75.19 83 GLU A CA 1
ATOM 662 C C . GLU A 1 83 ? 15.534 2.070 -25.172 1.00 75.19 83 GLU A C 1
ATOM 664 O O . GLU A 1 83 ? 15.637 2.347 -26.370 1.00 75.19 83 GLU A O 1
ATOM 669 N N . ALA A 1 84 ? 16.606 2.095 -24.372 1.00 80.56 84 ALA A N 1
ATOM 670 C CA . ALA A 1 84 ? 17.948 2.395 -24.868 1.00 80.56 84 ALA A CA 1
ATOM 671 C C . ALA A 1 84 ? 18.464 1.317 -25.840 1.00 80.56 84 ALA A C 1
ATOM 673 O O . ALA A 1 84 ? 19.152 1.640 -26.814 1.00 80.56 84 ALA A O 1
ATOM 674 N N . LEU A 1 85 ? 18.136 0.046 -25.591 1.00 78.31 85 LEU A N 1
ATOM 675 C CA . LEU A 1 85 ? 18.421 -1.067 -26.497 1.00 78.31 85 LEU A CA 1
ATOM 676 C C . LEU A 1 85 ? 17.604 -0.959 -27.789 1.00 78.31 85 LEU A C 1
ATOM 678 O O . LEU A 1 85 ? 18.187 -1.072 -28.864 1.00 78.31 85 LEU A O 1
ATOM 682 N N . GLU A 1 86 ? 16.306 -0.665 -27.708 1.00 82.81 86 GLU A N 1
ATOM 683 C CA . GLU A 1 86 ? 15.439 -0.457 -28.876 1.00 82.81 86 GLU A CA 1
ATOM 684 C C . GLU A 1 86 ? 15.946 0.684 -29.761 1.00 82.81 86 GLU A C 1
ATOM 686 O O . GLU A 1 86 ? 16.055 0.531 -30.978 1.00 82.81 86 GLU A O 1
ATOM 691 N N . LYS A 1 87 ? 16.355 1.806 -29.161 1.00 84.19 87 LYS A N 1
ATOM 692 C CA . LYS A 1 87 ? 16.912 2.937 -29.908 1.00 84.19 87 LYS A CA 1
ATOM 693 C C . LYS A 1 87 ? 18.222 2.578 -30.611 1.00 84.19 87 LYS A C 1
ATOM 695 O O . LYS A 1 87 ? 18.409 2.932 -31.773 1.00 84.19 87 LYS A O 1
ATOM 700 N N . LYS A 1 88 ? 19.114 1.836 -29.944 1.00 83.56 88 LYS A N 1
ATOM 701 C CA . LYS A 1 88 ? 20.356 1.340 -30.563 1.00 83.56 88 LYS A CA 1
ATOM 702 C C . LYS A 1 88 ? 20.079 0.367 -31.704 1.00 83.56 88 LYS A C 1
ATOM 704 O O . LYS A 1 88 ? 20.774 0.416 -32.714 1.00 83.56 88 LYS A O 1
ATOM 709 N N . ILE A 1 89 ? 19.077 -0.499 -31.561 1.00 87.31 89 ILE A N 1
ATOM 710 C CA . ILE A 1 89 ? 18.657 -1.418 -32.623 1.00 87.31 89 ILE A CA 1
ATOM 711 C C . ILE A 1 89 ? 18.138 -0.619 -33.822 1.00 87.31 89 ILE A C 1
ATOM 713 O O . ILE A 1 89 ? 18.624 -0.830 -34.928 1.00 87.31 89 ILE A O 1
ATOM 717 N N . ALA A 1 90 ? 17.264 0.367 -33.607 1.00 83.69 90 ALA A N 1
ATOM 718 C CA . ALA A 1 90 ? 16.743 1.220 -34.675 1.00 83.69 90 ALA A CA 1
ATOM 719 C C . ALA A 1 90 ? 17.847 2.022 -35.395 1.00 83.69 90 ALA A C 1
ATOM 721 O O . ALA A 1 90 ? 17.844 2.142 -36.622 1.00 83.69 90 ALA A O 1
ATOM 722 N N . GLU A 1 91 ? 18.829 2.549 -34.656 1.00 80.81 91 GLU A N 1
ATOM 723 C CA . GLU A 1 91 ? 19.990 3.233 -35.239 1.00 80.81 91 GLU A CA 1
ATOM 724 C C . GLU A 1 91 ? 20.850 2.281 -36.084 1.00 80.81 91 GLU A C 1
ATOM 726 O O . GLU A 1 91 ? 21.263 2.634 -37.191 1.00 80.81 91 GLU A O 1
ATOM 731 N N . LEU A 1 92 ? 21.088 1.056 -35.606 1.00 79.12 92 LEU A N 1
ATOM 732 C CA . LEU A 1 92 ? 21.832 0.038 -36.347 1.00 79.12 92 LEU A CA 1
ATOM 733 C C . LEU A 1 92 ? 21.077 -0.432 -37.595 1.00 79.12 92 LEU A C 1
ATOM 735 O O . LEU A 1 92 ? 21.690 -0.548 -38.655 1.00 79.12 92 LEU A O 1
ATOM 739 N N . GLU A 1 93 ? 19.764 -0.638 -37.509 1.00 77.62 93 GLU A N 1
ATOM 740 C CA . GLU A 1 93 ? 18.909 -0.966 -38.654 1.00 77.62 93 GLU A CA 1
ATOM 741 C C . GLU A 1 93 ? 18.939 0.143 -39.711 1.00 77.62 93 GLU A C 1
ATOM 743 O O . GLU A 1 93 ? 19.101 -0.135 -40.900 1.00 77.62 93 GLU A O 1
ATOM 748 N N . ALA A 1 94 ? 18.896 1.412 -39.294 1.00 76.69 94 ALA A N 1
ATOM 749 C CA . ALA A 1 94 ? 19.021 2.549 -40.201 1.00 76.69 94 ALA A CA 1
ATOM 750 C C . ALA A 1 94 ? 20.405 2.623 -40.871 1.00 76.69 94 ALA A C 1
ATOM 752 O O . ALA A 1 94 ? 20.512 2.991 -42.044 1.00 76.69 94 ALA A O 1
ATOM 753 N N . ILE A 1 95 ? 21.477 2.269 -40.156 1.00 75.38 95 ILE A N 1
ATOM 754 C CA . ILE A 1 95 ? 22.838 2.222 -40.711 1.00 75.38 95 ILE A CA 1
ATOM 755 C C . ILE A 1 95 ? 22.991 1.053 -41.691 1.00 75.38 95 ILE A C 1
ATOM 757 O O . ILE A 1 95 ? 23.595 1.227 -42.751 1.00 75.38 95 ILE A O 1
ATOM 761 N N . VAL A 1 96 ? 22.434 -0.119 -41.381 1.00 75.69 96 VAL A N 1
ATOM 762 C CA . VAL A 1 96 ? 22.438 -1.283 -42.280 1.00 75.69 96 VAL A CA 1
ATOM 763 C C . VAL A 1 96 ? 21.636 -0.979 -43.545 1.00 75.69 96 VAL A C 1
ATOM 765 O O . VAL A 1 96 ? 22.153 -1.178 -44.643 1.00 75.69 96 VAL A O 1
ATOM 768 N N . ALA A 1 97 ? 20.450 -0.378 -43.413 1.00 68.81 97 ALA A N 1
ATOM 769 C CA . ALA A 1 97 ? 19.640 0.062 -44.546 1.00 68.81 97 ALA A CA 1
ATOM 770 C C . ALA A 1 97 ? 20.377 1.090 -45.424 1.00 68.81 97 ALA A C 1
ATOM 772 O O . ALA A 1 97 ? 20.327 1.009 -46.648 1.00 68.81 97 ALA A O 1
ATOM 773 N N . LYS A 1 98 ? 21.132 2.023 -44.826 1.00 61.28 98 LYS A N 1
ATOM 774 C CA . LYS A 1 98 ? 21.977 2.972 -45.575 1.00 61.28 98 LYS A CA 1
ATOM 775 C C . LYS A 1 98 ? 23.161 2.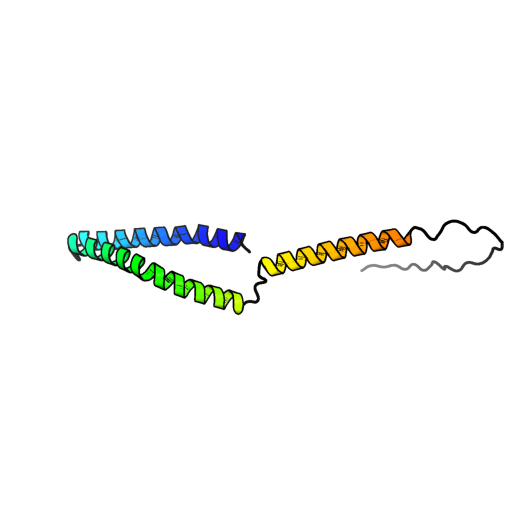294 -46.273 1.00 61.28 98 LYS A C 1
ATOM 777 O O . LYS A 1 98 ? 23.494 2.672 -47.393 1.00 61.28 98 LYS A O 1
ATOM 782 N N . LYS A 1 99 ? 23.761 1.265 -45.667 1.00 58.38 99 LYS A N 1
ATOM 783 C CA . LYS A 1 99 ? 24.850 0.477 -46.276 1.00 58.38 99 LYS A CA 1
ATOM 784 C C . LYS A 1 99 ? 24.399 -0.355 -47.479 1.00 58.38 99 LYS A C 1
ATOM 786 O O . LYS A 1 99 ? 25.203 -0.596 -48.378 1.00 58.38 99 LYS A O 1
ATOM 791 N N . GLU A 1 100 ? 23.136 -0.773 -47.537 1.00 54.16 100 GLU A N 1
ATOM 792 C CA . GLU A 1 100 ? 22.592 -1.472 -48.710 1.00 54.16 100 GLU A CA 1
ATOM 793 C C . GLU A 1 100 ? 22.368 -0.546 -49.921 1.00 54.16 100 GLU A C 1
ATOM 795 O O . GLU A 1 100 ? 22.382 -1.014 -51.061 1.00 54.16 100 GLU A O 1
ATOM 800 N N . VAL A 1 101 ? 22.257 0.773 -49.712 1.00 52.16 101 VAL A N 1
ATOM 801 C CA . VAL A 1 101 ? 22.086 1.755 -50.799 1.00 52.16 101 VAL A CA 1
ATOM 802 C C . VAL A 1 101 ? 23.407 2.047 -51.533 1.00 52.16 101 VAL A C 1
ATOM 804 O O . VAL A 1 101 ? 23.390 2.263 -52.743 1.00 52.16 101 VAL A O 1
ATOM 807 N N . GLU A 1 102 ? 24.568 1.950 -50.875 1.00 47.53 102 GLU A N 1
ATOM 808 C CA . GLU A 1 102 ? 25.877 2.170 -51.526 1.00 47.53 102 GLU A CA 1
ATOM 809 C C . GLU A 1 102 ? 26.353 1.007 -52.415 1.00 47.53 102 GLU A C 1
ATOM 811 O O . GLU A 1 102 ? 27.223 1.197 -53.266 1.00 47.53 102 GLU A O 1
ATOM 816 N N . LYS A 1 103 ? 25.774 -0.198 -52.306 1.00 40.94 103 LYS A N 1
ATOM 817 C CA . LYS A 1 103 ? 26.198 -1.342 -53.138 1.00 40.94 103 LYS A CA 1
ATOM 818 C C . LYS A 1 103 ? 25.588 -1.345 -54.551 1.00 40.94 103 LYS A C 1
ATOM 820 O O . LYS A 1 103 ? 25.981 -2.174 -55.370 1.00 40.94 103 LYS A O 1
ATOM 825 N N . LYS A 1 104 ? 24.648 -0.441 -54.871 1.00 44.12 104 LYS A N 1
ATOM 826 C CA . LYS A 1 104 ? 23.902 -0.449 -56.150 1.00 44.12 104 LYS A CA 1
ATOM 827 C C . LYS A 1 104 ? 24.434 0.515 -57.228 1.00 44.12 104 LYS A C 1
ATOM 829 O O . LYS A 1 104 ? 23.931 0.482 -58.346 1.00 44.12 104 LYS A O 1
ATOM 834 N N . THR A 1 105 ? 25.469 1.316 -56.956 1.00 35.06 105 THR A N 1
ATOM 835 C CA . THR A 1 105 ? 25.924 2.395 -57.866 1.00 35.06 105 THR A CA 1
ATOM 836 C C . THR A 1 105 ? 27.235 2.140 -58.629 1.00 35.06 105 THR A C 1
ATOM 838 O O . THR A 1 105 ? 27.699 3.038 -59.321 1.00 35.06 105 THR A O 1
ATOM 841 N N . VAL A 1 106 ? 27.834 0.937 -58.579 1.00 43.62 106 VAL A N 1
ATOM 842 C CA . VAL A 1 106 ? 29.142 0.655 -59.239 1.00 43.62 106 VAL A CA 1
ATOM 843 C C . VAL A 1 106 ? 29.084 -0.470 -60.290 1.00 43.62 106 VAL A C 1
ATOM 845 O O . VAL A 1 106 ? 30.101 -1.040 -60.669 1.00 43.62 106 VAL A O 1
ATOM 848 N N . THR A 1 107 ? 27.919 -0.840 -60.828 1.00 35.34 107 THR A N 1
ATOM 849 C CA . THR A 1 107 ? 27.880 -1.885 -61.878 1.00 35.34 107 THR A CA 1
ATOM 850 C C . THR A 1 107 ? 26.950 -1.530 -63.024 1.00 35.34 107 THR A C 1
ATOM 852 O O . THR A 1 107 ? 25.986 -2.223 -63.329 1.00 35.34 107 THR A O 1
ATOM 855 N N . THR A 1 108 ? 27.249 -0.432 -63.710 1.00 40.53 108 THR A N 1
ATOM 856 C CA . THR A 1 108 ? 26.826 -0.245 -65.100 1.00 40.53 108 THR A CA 1
ATOM 857 C C . THR A 1 108 ? 27.951 0.484 -65.842 1.00 40.53 108 THR A C 1
ATOM 859 O O . THR A 1 108 ? 28.579 1.380 -65.287 1.00 40.53 108 THR A O 1
ATOM 862 N N . THR A 1 109 ? 28.217 0.061 -67.083 1.00 31.75 109 THR A N 1
ATOM 863 C CA . THR A 1 109 ? 29.183 0.594 -68.074 1.00 31.75 109 THR A CA 1
ATOM 864 C C . THR A 1 109 ? 30.687 0.283 -67.930 1.00 31.75 109 THR A C 1
ATOM 866 O O . THR A 1 109 ? 31.491 1.153 -67.618 1.00 31.75 109 THR A O 1
ATOM 869 N N . LYS A 1 110 ? 31.100 -0.913 -68.390 1.00 35.78 110 LYS A N 1
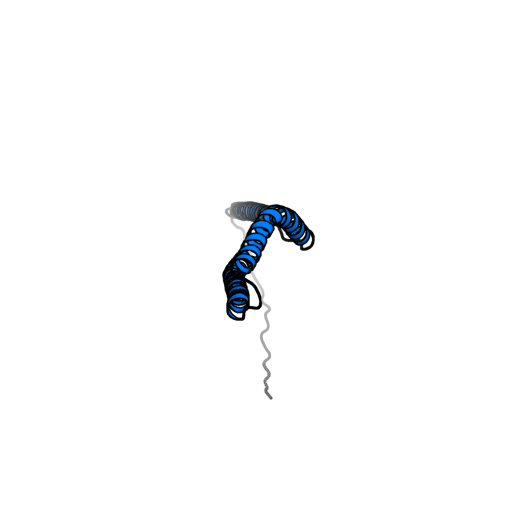ATOM 870 C CA . LYS A 1 110 ? 32.058 -1.008 -69.516 1.00 35.78 110 LYS A CA 1
ATOM 871 C C . LYS A 1 110 ? 31.845 -2.296 -70.325 1.00 35.78 110 LYS A C 1
ATOM 873 O O . LYS A 1 110 ? 31.751 -3.390 -69.781 1.00 35.78 110 LYS A O 1
ATOM 878 N N . THR A 1 111 ? 31.716 -2.112 -71.631 1.00 27.59 111 THR A N 1
ATOM 879 C CA . THR A 1 111 ? 31.215 -3.052 -72.640 1.00 27.59 111 THR A CA 1
ATOM 880 C C . THR A 1 111 ? 32.369 -3.798 -73.337 1.00 27.59 111 THR A C 1
ATOM 882 O O . THR A 1 111 ? 33.410 -3.201 -73.597 1.00 27.59 111 THR A O 1
ATOM 885 N N . THR A 1 112 ? 32.115 -5.070 -73.695 1.00 26.25 112 THR A N 1
ATOM 886 C CA . THR A 1 112 ? 32.651 -5.874 -74.834 1.00 26.25 112 THR A CA 1
ATOM 887 C C . THR A 1 112 ? 34.138 -6.256 -74.942 1.00 26.25 112 THR A C 1
ATOM 889 O O . THR A 1 112 ? 34.962 -5.423 -75.296 1.00 26.25 112 THR A O 1
ATOM 892 N N . ALA A 1 113 ? 34.422 -7.571 -74.852 1.00 33.09 113 ALA A N 1
ATOM 893 C CA . ALA A 1 113 ? 34.931 -8.410 -75.963 1.00 33.09 113 ALA A CA 1
ATOM 894 C C . ALA A 1 113 ? 34.973 -9.923 -75.586 1.00 33.09 113 ALA A C 1
ATOM 896 O O . ALA A 1 113 ? 35.716 -10.318 -74.698 1.00 33.09 113 ALA A O 1
ATOM 897 N N . THR A 1 114 ? 34.123 -10.730 -76.254 1.00 27.11 114 THR A N 1
ATOM 898 C CA . THR A 1 114 ? 34.309 -12.120 -76.784 1.00 27.11 114 THR A CA 1
ATOM 899 C C . THR A 1 114 ? 35.284 -13.088 -76.073 1.00 27.11 114 THR A C 1
ATOM 901 O O . THR A 1 114 ? 36.463 -12.784 -75.983 1.00 27.11 114 THR A O 1
ATOM 904 N N . THR A 1 115 ? 34.917 -14.308 -75.636 1.00 27.91 115 THR A N 1
ATOM 905 C CA . THR A 1 115 ? 34.505 -15.483 -76.450 1.00 27.91 115 THR A CA 1
ATOM 906 C C . THR A 1 115 ? 33.841 -16.600 -75.592 1.00 27.91 115 THR A C 1
ATOM 908 O O . THR A 1 115 ? 34.247 -16.884 -74.471 1.00 27.91 115 THR A O 1
ATOM 911 N N . LYS A 1 116 ? 32.807 -17.263 -76.136 1.00 30.59 116 LYS A N 1
ATOM 912 C CA . LYS A 1 116 ? 32.212 -18.563 -75.699 1.00 30.59 116 LYS A CA 1
ATOM 913 C C . LYS A 1 116 ? 32.918 -19.699 -76.499 1.00 30.59 116 LYS A C 1
ATOM 915 O O . LYS A 1 116 ? 33.552 -19.334 -77.489 1.00 30.59 116 LYS A O 1
ATOM 920 N N . PRO A 1 117 ? 32.725 -21.030 -76.279 1.00 41.19 117 PRO A N 1
ATOM 921 C CA . PRO A 1 117 ? 31.863 -21.747 -75.322 1.00 41.19 117 PRO A CA 1
ATOM 922 C C . PRO A 1 117 ? 32.476 -23.063 -74.747 1.00 41.19 117 PRO A C 1
ATOM 924 O O . PRO A 1 117 ? 33.667 -23.301 -74.895 1.00 41.19 117 PRO A O 1
ATOM 927 N N . LYS A 1 118 ? 31.600 -23.952 -74.220 1.00 27.72 118 LYS A N 1
ATOM 928 C CA . LYS A 1 118 ? 31.772 -25.400 -73.902 1.00 27.72 118 LYS A CA 1
ATOM 929 C C . LYS A 1 118 ? 32.322 -25.679 -72.481 1.00 27.72 118 LYS A C 1
ATOM 931 O O . LYS A 1 118 ? 33.264 -25.040 -72.063 1.00 27.72 118 LYS A O 1
ATOM 936 N N . THR A 1 119 ? 31.809 -26.592 -71.648 1.00 26.81 119 THR A N 1
ATOM 937 C CA . THR A 1 119 ? 30.906 -27.740 -71.835 1.00 26.81 119 THR A CA 1
ATOM 938 C C . THR A 1 119 ? 30.299 -28.146 -70.481 1.00 26.81 119 THR A C 1
ATOM 940 O O . THR A 1 119 ? 30.856 -27.879 -69.423 1.00 26.81 119 THR A O 1
ATOM 943 N N . ALA A 1 120 ? 29.148 -28.803 -70.567 1.00 29.75 120 ALA A N 1
ATOM 944 C CA . ALA A 1 120 ? 28.375 -29.479 -69.535 1.00 29.75 120 ALA A CA 1
ATOM 945 C C . ALA A 1 120 ? 29.142 -30.420 -68.587 1.00 29.75 120 ALA A C 1
ATOM 947 O O . ALA A 1 120 ? 30.084 -31.075 -69.012 1.00 29.75 120 ALA A O 1
ATOM 948 N N . ALA A 1 121 ? 28.597 -30.616 -67.378 1.00 36.28 121 ALA A N 1
ATOM 949 C CA . ALA A 1 121 ? 28.378 -31.951 -66.802 1.00 36.28 121 ALA A CA 1
ATOM 950 C C . ALA A 1 121 ? 27.476 -31.883 -65.555 1.00 36.28 121 ALA A C 1
ATOM 952 O O . ALA A 1 121 ? 27.909 -31.593 -64.446 1.00 36.28 121 ALA A O 1
ATOM 953 N N . LYS A 1 122 ? 26.197 -32.205 -65.751 1.00 29.97 122 LYS A N 1
ATOM 954 C CA . LYS A 1 122 ? 25.290 -32.712 -64.719 1.00 29.97 122 LYS A CA 1
ATOM 955 C C . LYS A 1 122 ? 24.933 -34.131 -65.152 1.00 29.97 122 LYS A C 1
ATOM 957 O O . LYS A 1 122 ? 24.376 -34.253 -66.243 1.00 29.97 122 LYS A O 1
ATOM 962 N N . PRO A 1 123 ? 25.159 -35.182 -64.352 1.00 35.50 123 PRO A N 1
ATOM 963 C CA . PRO A 1 123 ? 24.431 -36.420 -64.530 1.00 35.50 123 PRO A CA 1
ATOM 964 C C . PRO A 1 123 ? 23.258 -36.467 -63.547 1.00 35.50 123 PRO A C 1
ATOM 966 O O . PRO A 1 123 ? 23.401 -36.343 -62.333 1.00 35.50 123 PRO A O 1
ATOM 969 N N . LYS A 1 124 ? 22.066 -36.622 -64.124 1.00 29.45 124 LYS A N 1
ATOM 970 C CA . LYS A 1 124 ? 20.919 -37.277 -63.490 1.00 29.45 124 LYS A CA 1
ATOM 971 C C . LYS A 1 124 ? 21.160 -38.798 -63.475 1.00 29.45 124 LYS A C 1
ATOM 973 O O . LYS A 1 124 ? 21.967 -39.292 -64.256 1.00 29.45 124 LYS A O 1
ATOM 978 N N . THR A 1 125 ? 20.293 -39.493 -62.729 1.00 28.61 125 THR A N 1
ATOM 979 C CA . THR A 1 125 ? 20.070 -40.956 -62.609 1.00 28.61 125 THR A CA 1
ATOM 980 C C . THR A 1 125 ? 20.918 -41.593 -61.502 1.00 28.61 125 THR A C 1
ATOM 982 O O . THR A 1 125 ? 22.107 -41.349 -61.433 1.00 28.61 125 THR A O 1
ATOM 985 N N . THR A 1 126 ? 20.355 -42.296 -60.516 1.00 35.53 126 THR A N 1
ATOM 986 C CA . THR A 1 126 ? 19.405 -43.414 -60.640 1.00 35.53 126 THR A CA 1
ATOM 987 C C . THR A 1 126 ? 18.348 -43.497 -59.530 1.00 35.53 126 THR A C 1
ATOM 989 O O . THR A 1 126 ? 18.503 -43.027 -58.410 1.00 35.53 126 THR A O 1
ATOM 992 N N . LYS A 1 127 ? 17.250 -44.143 -59.916 1.00 34.34 127 LYS A N 1
ATOM 993 C CA . LYS A 1 127 ? 15.976 -44.404 -59.244 1.00 34.34 127 LYS A CA 1
ATOM 994 C C . LYS A 1 127 ? 16.007 -45.826 -58.650 1.00 34.34 127 LYS A C 1
ATOM 996 O O . LYS A 1 127 ? 16.348 -46.741 -59.394 1.00 34.34 127 LYS A O 1
ATOM 1001 N N . LYS A 1 128 ? 15.614 -46.027 -57.384 1.00 37.38 128 LYS A N 1
ATOM 1002 C CA . LYS A 1 128 ? 15.072 -47.298 -56.832 1.00 37.38 128 LYS A CA 1
ATOM 1003 C C . LYS A 1 128 ? 14.415 -46.993 -55.463 1.00 37.38 128 LYS A C 1
ATOM 1005 O O . LYS A 1 128 ? 15.115 -46.512 -54.586 1.00 37.38 128 LYS A O 1
ATOM 1010 N N . THR A 1 129 ? 13.083 -46.914 -55.302 1.00 34.84 129 THR A N 1
ATOM 1011 C CA . THR A 1 129 ? 12.140 -48.009 -54.922 1.00 34.84 129 THR A CA 1
ATOM 1012 C C . THR A 1 129 ? 12.714 -48.904 -53.796 1.00 34.84 129 THR A C 1
ATOM 1014 O O . THR A 1 129 ? 13.817 -49.402 -53.968 1.00 34.84 129 THR A O 1
ATOM 1017 N N . THR A 1 130 ? 12.100 -49.176 -52.629 1.00 34.91 130 THR A N 1
ATOM 1018 C CA . THR A 1 130 ? 10.681 -49.426 -52.298 1.00 34.91 130 THR A CA 1
ATOM 1019 C C . THR A 1 130 ? 10.477 -49.510 -50.763 1.00 34.91 130 THR A C 1
ATOM 1021 O O . THR A 1 130 ? 11.245 -50.176 -50.082 1.00 34.91 130 THR A O 1
ATOM 1024 N N . LYS A 1 131 ? 9.412 -48.865 -50.268 1.00 38.25 131 LYS A N 1
ATOM 1025 C CA . LYS A 1 131 ? 8.444 -49.235 -49.203 1.00 38.25 131 LYS 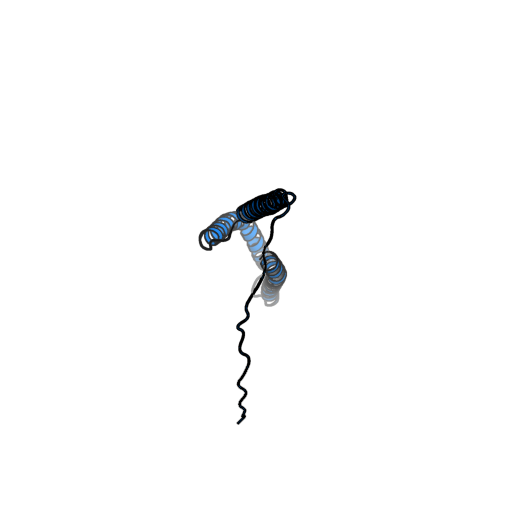A CA 1
ATOM 1026 C C . LYS A 1 131 ? 8.628 -50.584 -48.457 1.00 38.25 131 LYS A C 1
ATOM 1028 O O . LYS A 1 131 ? 8.509 -51.624 -49.100 1.00 38.25 131 LYS A O 1
ATOM 1033 N N . LYS A 1 132 ? 8.689 -50.559 -47.117 1.00 38.78 132 LYS A N 1
ATOM 1034 C CA . LYS A 1 132 ? 7.717 -51.177 -46.185 1.00 38.78 132 LYS A CA 1
ATOM 1035 C C . LYS A 1 132 ? 7.978 -50.699 -44.757 1.00 38.78 132 LYS A C 1
ATOM 1037 O O . LYS A 1 132 ? 9.168 -50.529 -44.429 1.00 38.78 132 LYS A O 1
#